Protein AF-A0AAV7D1U1-F1 (afdb_monomer)

Sequence (132 aa):
MHCASPQPPGSHTYLHELLDGSEIHLPVVELPERNPELVARLEKIKAKLANEEYKRITQNVTSQSGQKGTLADFGRQVRPLKTIIITVFNFLVTVAASFACTYIGTQYVFTEAAAVSWASAKVSQLIEQIYL

InterPro domains:
  IPR021013 ATPase, vacuolar ER assembly factor, Vma12 [PF11712] (17-111)
  IPR021013 ATPase, vacuolar ER assembly factor, Vma12 [PTHR31394] (10-117)

Organism: Engystomops pustulosus (NCBI:txid76066)

pLDDT: mean 70.31, std 16.93, range [41.75, 98.12]

Foldseek 3Di:
DDDDDDDDPDDDDDPVVVCVPDDDPDPPDPDPDDDPVVVVVVVVVVVVVVVVVVCVVCCVVCVVPDPPDDPVVVVVVVVVVVVVVVVVVVVVVVVVCVVVCCVVVCVVVCVVVVVVVVVVVVVVVVVVVVVD

Solvent-accessible surface area (backbone atoms only — not comparable to full-atom values): 8085 Å² total; per-residue (Å²): 141,81,83,88,77,90,80,79,97,80,77,86,79,55,71,67,73,71,49,75,78,60,82,83,80,73,82,78,77,78,77,76,79,83,60,73,68,58,55,57,48,50,50,52,49,51,50,48,53,50,49,51,50,52,46,60,68,44,39,72,68,46,45,79,75,71,73,76,61,60,73,61,41,47,63,57,50,49,56,57,48,55,54,52,52,52,52,53,51,51,49,52,50,50,53,53,48,52,51,53,47,50,57,52,46,48,55,56,52,49,53,54,51,50,49,53,52,54,51,52,52,50,52,53,50,50,52,52,68,71,76,106

Secondary structure (DSSP, 8-state):
--PPPP--S-----HHHHHTT--------PPPP--HHHHHHHHHHHHHHHHHHHHHHHHHHHHHHHTS-SHHHHHHHHHHHHHHHHHHHHHHHHHHHHHHHHHHHHHHHHHHHHHHHHHHHHHHHHHHHHH-

Structure (mmCIF, N/CA/C/O backbone):
data_AF-A0AAV7D1U1-F1
#
_entry.id   AF-A0AAV7D1U1-F1
#
loop_
_atom_site.group_PDB
_atom_site.id
_atom_site.type_symbol
_atom_site.label_atom_id
_atom_site.label_alt_id
_atom_site.label_comp_id
_atom_site.label_asym_id
_atom_site.label_entity_id
_atom_site.label_seq_id
_atom_site.pdbx_PDB_ins_code
_atom_site.Cartn_x
_atom_site.Cartn_y
_atom_site.Cartn_z
_atom_site.occupancy
_atom_site.B_iso_or_equiv
_atom_site.auth_seq_id
_atom_site.auth_comp_id
_atom_site.auth_asym_id
_atom_site.auth_atom_id
_atom_site.pdbx_PDB_model_num
ATOM 1 N N . MET A 1 1 ? -64.142 -20.685 87.505 1.00 41.75 1 MET A N 1
ATOM 2 C CA . MET A 1 1 ? -63.702 -21.591 88.588 1.00 41.75 1 MET A CA 1
ATOM 3 C C . MET A 1 1 ? -62.385 -22.218 88.163 1.00 41.75 1 MET A C 1
ATOM 5 O O . MET A 1 1 ? -62.415 -23.060 87.281 1.00 41.75 1 MET A O 1
ATOM 9 N N . HIS A 1 2 ? -61.258 -21.772 88.714 1.00 42.50 2 HIS A N 1
ATOM 10 C CA . HIS A 1 2 ? -60.022 -22.557 88.789 1.00 42.50 2 HIS A CA 1
ATOM 11 C C . HIS A 1 2 ? -59.339 -22.177 90.104 1.00 42.50 2 HIS A C 1
ATOM 13 O O . HIS A 1 2 ? -59.174 -20.998 90.412 1.00 42.50 2 HIS A O 1
ATOM 19 N N . CYS A 1 3 ? -59.114 -23.194 90.927 1.00 43.38 3 CYS A N 1
ATOM 20 C CA . CYS A 1 3 ? -58.716 -23.104 92.322 1.00 43.38 3 CYS A CA 1
ATOM 21 C C . CYS A 1 3 ? -57.243 -22.693 92.453 1.00 43.38 3 CYS A C 1
ATOM 23 O O . CYS A 1 3 ? -56.395 -23.201 91.724 1.00 43.38 3 CYS A O 1
ATOM 25 N N . ALA A 1 4 ? -56.934 -21.819 93.411 1.00 50.22 4 ALA A N 1
ATOM 26 C CA . ALA A 1 4 ? -55.561 -21.537 93.813 1.00 50.22 4 ALA A CA 1
ATOM 27 C C . ALA A 1 4 ? -55.029 -22.701 94.668 1.00 50.22 4 ALA A C 1
ATOM 29 O O . ALA A 1 4 ? -55.613 -23.019 95.705 1.00 50.22 4 ALA A O 1
ATOM 30 N N . SER A 1 5 ? -53.937 -23.333 94.230 1.00 55.09 5 SER A N 1
ATOM 31 C CA . SER A 1 5 ? -53.190 -24.318 95.023 1.00 55.09 5 SER A CA 1
ATOM 32 C C . SER A 1 5 ? -52.022 -23.635 95.753 1.00 55.09 5 SER A C 1
ATOM 34 O O . SER A 1 5 ? -51.386 -22.761 95.160 1.00 55.09 5 SER A O 1
ATOM 36 N N . PRO A 1 6 ? -51.698 -24.016 97.005 1.00 61.00 6 PRO A N 1
ATOM 37 C CA . PRO A 1 6 ? -50.566 -23.463 97.748 1.00 61.00 6 PRO A CA 1
ATOM 38 C C . PRO A 1 6 ? -49.245 -24.019 97.198 1.00 61.00 6 PRO A C 1
ATOM 40 O O . PRO A 1 6 ? -49.152 -25.228 96.990 1.00 61.00 6 PRO A O 1
ATOM 43 N N . GLN A 1 7 ? -48.222 -23.177 97.005 1.00 53.81 7 GLN A N 1
ATOM 44 C CA . GLN A 1 7 ? -46.881 -23.632 96.605 1.00 53.81 7 GLN A CA 1
ATOM 45 C C . GLN A 1 7 ? -45.836 -23.410 97.725 1.00 53.81 7 GLN A C 1
ATOM 47 O O . GLN A 1 7 ? -45.761 -22.303 98.265 1.00 53.81 7 GLN A O 1
ATOM 52 N N . PRO A 1 8 ? -45.044 -24.443 98.088 1.00 52.62 8 PRO A N 1
ATOM 53 C CA . PRO A 1 8 ? -43.955 -24.389 99.072 1.00 52.62 8 PRO A CA 1
ATOM 54 C C . PRO A 1 8 ? -42.637 -23.828 98.484 1.00 52.62 8 PRO A C 1
ATOM 56 O O . PRO A 1 8 ? -42.507 -23.704 97.264 1.00 52.62 8 PRO A O 1
ATOM 59 N N . PRO A 1 9 ? -41.644 -23.465 99.327 1.00 48.47 9 PRO A N 1
ATOM 60 C CA . PRO A 1 9 ? -40.461 -22.723 98.894 1.00 48.47 9 PRO A CA 1
ATOM 61 C C . PRO A 1 9 ? -39.455 -23.625 98.163 1.00 48.47 9 PRO A C 1
ATOM 63 O O . PRO A 1 9 ? -38.924 -24.562 98.755 1.00 48.47 9 PRO A O 1
ATOM 66 N N . GLY A 1 10 ? -39.153 -23.313 96.895 1.00 57.44 10 GLY A N 1
ATOM 67 C CA . GLY A 1 10 ? -37.981 -23.868 96.198 1.00 57.44 10 GLY A CA 1
ATOM 68 C C . GLY A 1 10 ? -38.141 -24.313 94.738 1.00 57.44 10 GLY A C 1
ATOM 69 O O . GLY A 1 10 ? -37.264 -25.016 94.246 1.00 57.44 10 GLY A O 1
ATOM 70 N N . SER A 1 11 ? -39.206 -23.952 94.020 1.00 52.09 11 SER A N 1
ATOM 71 C CA . SER A 1 11 ? -39.384 -24.388 92.628 1.00 52.09 11 SER A CA 1
ATOM 72 C C . SER A 1 11 ? -38.739 -23.430 91.620 1.00 52.09 11 SER A C 1
ATOM 74 O O . SER A 1 11 ? -39.111 -22.265 91.503 1.00 52.09 11 SER A O 1
ATOM 76 N N . HIS A 1 12 ? -37.774 -23.945 90.855 1.00 60.56 12 HIS A N 1
ATOM 77 C CA . HIS A 1 12 ? -37.301 -23.324 89.620 1.00 60.56 12 HIS A CA 1
ATOM 78 C C . HIS A 1 12 ? -38.448 -23.303 88.602 1.00 60.56 12 HIS A C 1
ATOM 80 O O . HIS A 1 12 ? -38.711 -24.304 87.941 1.00 60.56 12 HIS A O 1
ATOM 86 N N . THR A 1 13 ? -39.141 -22.175 88.485 1.00 54.44 13 THR A N 1
ATOM 87 C CA . THR A 1 13 ? -40.127 -21.953 87.426 1.00 54.44 13 THR A CA 1
ATOM 88 C C . THR A 1 13 ? -39.391 -21.715 86.115 1.00 54.44 13 THR A C 1
ATOM 90 O O . THR A 1 13 ? -3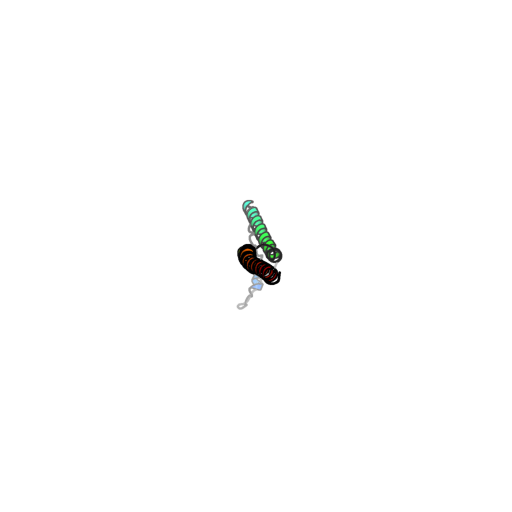8.576 -20.794 85.999 1.00 54.44 13 THR A O 1
ATOM 93 N N . TYR A 1 14 ? -39.645 -22.557 85.118 1.00 59.03 14 TYR A N 1
ATOM 94 C CA . TYR A 1 14 ? -39.058 -22.379 83.801 1.00 59.03 14 TYR A CA 1
ATOM 95 C C . TYR A 1 14 ? -39.814 -21.288 83.040 1.00 59.03 14 TYR A C 1
ATOM 97 O O . TYR A 1 14 ? -41.041 -21.245 83.046 1.00 59.03 14 TYR A O 1
ATOM 105 N N . LEU A 1 15 ? -39.073 -20.420 82.344 1.00 61.22 15 LEU A N 1
ATOM 106 C CA . LEU A 1 15 ? -39.629 -19.284 81.594 1.00 61.22 15 LEU A CA 1
ATOM 107 C C . LEU A 1 15 ? -40.777 -19.677 80.653 1.00 61.22 15 LEU A C 1
ATOM 109 O O . LEU A 1 15 ? -41.699 -18.892 80.462 1.00 61.22 15 LEU A O 1
ATOM 113 N N . HIS A 1 16 ? -40.740 -20.889 80.097 1.00 60.19 16 HIS A N 1
ATOM 114 C CA . HIS A 1 16 ? -41.762 -21.363 79.171 1.00 60.19 16 HIS A CA 1
ATOM 115 C C . HIS A 1 16 ? -43.127 -21.609 79.836 1.00 60.19 16 HIS A C 1
ATOM 117 O O . HIS A 1 16 ? -44.131 -21.393 79.176 1.00 60.19 16 HIS A O 1
ATOM 123 N N . GLU A 1 17 ? -43.193 -21.957 81.128 1.00 63.72 17 GLU A N 1
ATOM 124 C CA . GLU A 1 17 ? -44.472 -22.087 81.855 1.00 63.72 17 GLU A CA 1
ATOM 125 C C . GLU A 1 17 ? -45.099 -20.721 82.170 1.00 63.72 17 GLU A C 1
ATOM 127 O O . GLU A 1 17 ? -46.317 -20.596 82.247 1.00 63.72 17 GLU A O 1
ATOM 132 N N . LEU A 1 18 ? -44.279 -19.674 82.325 1.00 63.53 18 LEU A N 1
ATOM 133 C CA . LEU A 1 18 ? -44.763 -18.302 82.530 1.00 63.53 18 LEU A CA 1
ATOM 134 C C . LEU A 1 18 ? -45.272 -17.656 81.230 1.00 63.53 18 LEU A C 1
ATOM 136 O O . LEU A 1 18 ? -46.087 -16.738 81.279 1.00 63.53 18 LEU A O 1
ATOM 140 N N . LEU A 1 19 ? -44.782 -18.120 80.078 1.00 62.06 19 LEU A N 1
ATOM 141 C CA . LEU A 1 19 ? -45.099 -17.580 78.752 1.00 62.06 19 LEU A CA 1
ATOM 142 C C . LEU A 1 19 ? -46.290 -18.279 78.072 1.00 62.06 19 LEU A C 1
ATOM 144 O O . LEU A 1 19 ? -46.904 -17.682 77.189 1.00 62.06 19 LEU A O 1
ATOM 148 N N . ASP A 1 20 ? -46.654 -19.493 78.500 1.00 63.03 20 ASP A N 1
ATOM 149 C CA . ASP A 1 20 ? -47.708 -20.331 77.889 1.00 63.03 20 ASP A CA 1
ATOM 150 C C . ASP A 1 20 ? -49.147 -19.779 78.041 1.00 63.03 20 ASP A C 1
ATOM 152 O O . ASP A 1 20 ? -50.097 -20.306 77.472 1.00 63.03 20 ASP A O 1
ATOM 156 N N . GLY A 1 21 ? -49.326 -18.686 78.792 1.00 58.66 21 GLY A N 1
ATOM 157 C CA . GLY A 1 21 ? -50.613 -17.998 78.965 1.00 58.66 21 GLY A CA 1
ATOM 158 C C . GLY A 1 21 ? -50.581 -16.504 78.631 1.00 58.66 21 GLY A C 1
ATOM 159 O O . GLY A 1 21 ? -51.559 -15.805 78.889 1.00 58.66 21 GLY A O 1
ATOM 160 N N . SER A 1 22 ? -49.465 -15.992 78.099 1.00 60.72 22 SER A N 1
ATOM 161 C CA . SER A 1 22 ? -49.337 -14.575 77.743 1.00 60.72 22 SER A CA 1
ATOM 162 C C . SER A 1 22 ? -49.669 -14.344 76.270 1.00 60.72 22 SER A C 1
ATOM 164 O O . SER A 1 22 ? -48.927 -14.760 75.382 1.00 60.72 22 SER A O 1
ATOM 166 N N . GLU A 1 23 ? -50.782 -13.661 76.002 1.00 60.97 23 GLU A N 1
ATOM 167 C CA . GLU A 1 23 ? -51.132 -13.210 74.658 1.00 60.97 23 GLU A CA 1
ATOM 168 C C . GLU A 1 23 ? -50.249 -12.012 74.285 1.00 60.97 23 GLU A C 1
ATOM 170 O O . GLU A 1 23 ? -50.326 -10.927 74.869 1.00 60.97 23 GLU A O 1
ATOM 175 N N . ILE A 1 24 ? -49.342 -12.236 73.335 1.00 58.50 24 ILE A N 1
ATOM 176 C CA . ILE A 1 24 ? -48.417 -11.217 72.849 1.00 58.50 24 ILE A CA 1
ATOM 177 C C . ILE A 1 24 ? -49.204 -10.243 71.962 1.00 58.50 24 ILE A C 1
ATOM 179 O O . ILE A 1 24 ? -49.333 -10.433 70.753 1.00 58.50 24 ILE A O 1
ATOM 183 N N . HIS A 1 25 ? -49.711 -9.167 72.560 1.00 53.09 25 HIS A N 1
ATOM 184 C CA . HIS A 1 25 ? -50.243 -8.031 71.814 1.00 53.09 25 HIS A CA 1
ATOM 185 C C . HIS A 1 25 ? -49.091 -7.234 71.189 1.00 53.09 25 HIS A C 1
ATOM 187 O O . HIS A 1 25 ? -48.544 -6.312 71.793 1.00 53.09 25 HIS A O 1
ATOM 193 N N . LEU A 1 26 ? -48.712 -7.596 69.960 1.00 57.50 26 LEU A N 1
ATOM 194 C CA . LEU A 1 26 ? -47.875 -6.752 69.110 1.00 57.50 26 LEU A CA 1
ATOM 195 C C . LEU A 1 26 ? -48.725 -5.559 68.63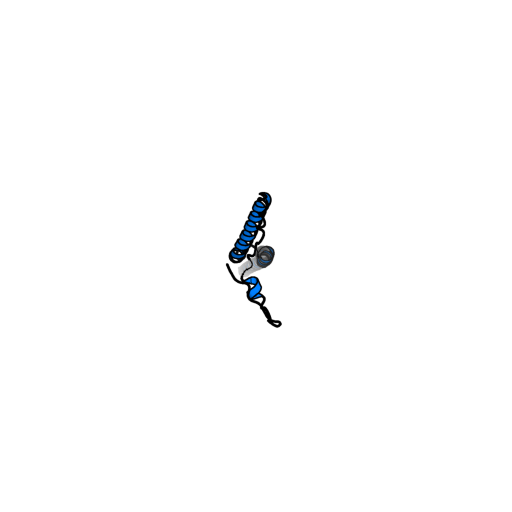6 1.00 57.50 26 LEU A C 1
ATOM 197 O O . LEU A 1 26 ? -4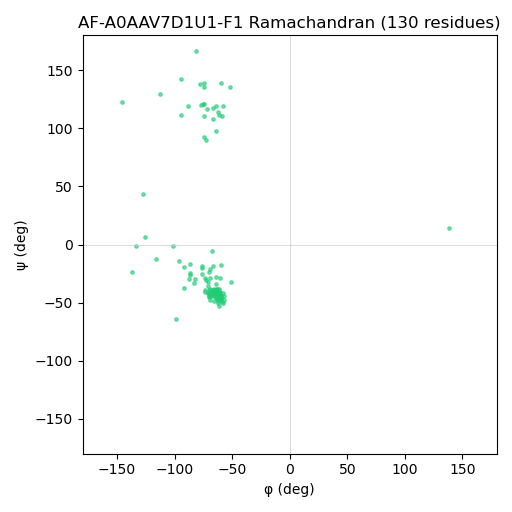9.704 -5.782 67.919 1.00 57.50 26 LEU A O 1
ATOM 201 N N . PRO A 1 27 ? -48.393 -4.303 68.992 1.00 59.31 27 PRO A N 1
ATOM 202 C CA . PRO A 1 27 ? -49.050 -3.157 68.384 1.00 59.31 27 PRO A CA 1
ATOM 203 C C . PRO A 1 27 ? -48.739 -3.179 66.886 1.00 59.31 27 PRO A C 1
ATOM 205 O O . PRO A 1 27 ? -47.583 -3.063 66.471 1.00 59.31 27 PRO A O 1
ATOM 208 N N . VAL A 1 28 ? -49.776 -3.392 66.075 1.00 57.28 28 VAL A N 1
ATOM 209 C CA . VAL A 1 28 ? -49.685 -3.338 64.616 1.00 57.28 28 VAL A CA 1
ATOM 210 C C . VAL A 1 28 ? -49.252 -1.927 64.243 1.00 57.28 28 VAL A C 1
ATOM 212 O O . VAL A 1 28 ? -49.986 -0.963 64.441 1.00 57.28 28 VAL A O 1
ATOM 215 N N . VAL A 1 29 ? -48.029 -1.810 63.734 1.00 51.47 29 VAL A N 1
ATOM 216 C CA . VAL A 1 29 ? -47.513 -0.568 63.165 1.00 51.47 29 VAL A CA 1
ATOM 217 C C . VAL A 1 29 ? -48.323 -0.281 61.904 1.00 51.47 29 VAL A C 1
ATOM 219 O O . VAL A 1 29 ? -48.187 -0.985 60.902 1.00 51.47 29 VAL A O 1
ATOM 222 N N . GLU A 1 30 ? -49.189 0.729 61.964 1.00 54.28 30 GLU A N 1
ATOM 223 C CA . GLU A 1 30 ? -49.898 1.248 60.796 1.00 54.28 30 GLU A CA 1
ATOM 224 C C . GLU A 1 30 ? -48.871 1.703 59.752 1.00 54.28 30 GLU A C 1
ATOM 226 O O . GLU A 1 30 ? -48.033 2.567 60.022 1.00 54.28 30 GLU A O 1
ATOM 231 N N . LEU A 1 31 ? -48.896 1.091 58.561 1.00 51.88 31 LEU A N 1
ATOM 232 C CA . LEU A 1 31 ? -48.072 1.541 57.443 1.00 51.88 31 LEU A CA 1
ATOM 233 C C . LEU A 1 31 ? -48.533 2.953 57.052 1.00 51.88 31 LEU A C 1
ATOM 235 O O . LEU A 1 31 ? -49.683 3.100 56.630 1.00 51.88 31 LEU A O 1
ATOM 239 N N . PRO A 1 32 ? -47.662 3.976 57.121 1.00 53.47 32 PRO A N 1
ATOM 240 C CA . PRO A 1 32 ? -48.000 5.295 56.618 1.00 53.47 32 PRO A CA 1
ATOM 241 C C . PRO A 1 32 ? -48.316 5.213 55.121 1.00 53.47 32 PRO A C 1
ATOM 243 O O . PRO A 1 32 ? -47.646 4.507 54.360 1.00 53.47 32 PRO A O 1
ATOM 246 N N . GLU A 1 33 ? -49.354 5.937 54.717 1.00 56.19 33 GLU A N 1
ATOM 247 C CA . GLU A 1 33 ? -49.917 5.957 53.370 1.00 56.19 33 GLU A CA 1
ATOM 248 C C . GLU A 1 33 ? -48.843 6.209 52.290 1.00 56.19 33 GLU A C 1
ATOM 250 O O . GLU A 1 33 ? -47.942 7.042 52.437 1.00 56.19 33 GLU A O 1
ATOM 255 N N . ARG A 1 34 ? -48.906 5.438 51.195 1.00 48.25 34 ARG A N 1
ATOM 256 C CA . ARG A 1 34 ? -47.890 5.406 50.131 1.00 48.25 34 ARG A CA 1
ATOM 257 C C . ARG A 1 34 ? -47.704 6.785 49.501 1.00 48.25 34 ARG A C 1
ATOM 259 O O . ARG A 1 34 ? -48.521 7.219 48.695 1.00 48.25 34 ARG A O 1
ATOM 266 N N . ASN A 1 35 ? -46.548 7.396 49.743 1.00 50.66 35 ASN A N 1
ATOM 267 C CA . ASN A 1 35 ? -46.083 8.518 48.939 1.00 50.66 35 ASN A CA 1
ATOM 268 C C . ASN A 1 35 ? -45.781 8.018 47.497 1.00 50.66 35 ASN A C 1
ATOM 270 O O . ASN A 1 35 ? -44.898 7.163 47.324 1.00 50.66 35 ASN A O 1
ATOM 274 N N . PRO A 1 36 ? -46.491 8.507 46.457 1.00 51.59 36 PRO A N 1
ATOM 275 C CA . PRO A 1 36 ? -46.357 8.053 45.063 1.00 51.59 36 PRO A CA 1
ATOM 276 C C . PRO A 1 36 ? -44.945 8.248 44.490 1.00 51.59 36 PRO A C 1
ATOM 278 O O . PRO A 1 36 ? -44.557 7.606 43.513 1.00 51.59 36 PRO A O 1
ATOM 281 N N . GLU A 1 37 ? -44.137 9.089 45.128 1.00 52.31 37 GLU A N 1
ATOM 282 C CA . GLU A 1 37 ? -42.773 9.390 44.717 1.00 52.31 37 GLU A CA 1
ATOM 283 C C . GLU A 1 37 ? -41.789 8.232 44.993 1.00 52.31 37 GLU A C 1
ATOM 285 O O . GLU A 1 37 ? -40.838 8.006 44.234 1.00 52.31 37 GLU A O 1
ATOM 290 N N . LEU A 1 38 ? -42.034 7.439 46.044 1.00 48.22 38 LEU A N 1
ATOM 291 C CA . LEU A 1 38 ? -41.151 6.340 46.451 1.00 48.22 38 LEU A CA 1
ATOM 292 C C . LEU A 1 38 ? -41.387 5.064 45.633 1.00 48.22 38 LEU A C 1
ATOM 294 O O . LEU A 1 38 ? -40.435 4.335 45.363 1.00 48.22 38 LEU A O 1
ATOM 298 N N . VAL A 1 39 ? -42.609 4.824 45.145 1.00 52.44 39 VAL A N 1
ATOM 299 C CA . VAL A 1 39 ? -42.901 3.703 44.229 1.00 52.44 39 VAL A CA 1
ATOM 300 C C . VAL A 1 39 ? -42.265 3.952 42.861 1.00 52.44 39 VAL A C 1
ATOM 302 O O . VAL A 1 39 ? -41.591 3.070 42.335 1.00 52.44 39 VAL A O 1
ATOM 305 N N . ALA A 1 40 ? -42.355 5.182 42.346 1.00 56.88 40 ALA A N 1
ATOM 306 C CA . ALA A 1 40 ? -41.726 5.566 41.083 1.00 56.88 40 ALA A CA 1
ATOM 307 C C . ALA A 1 40 ? -40.189 5.482 41.139 1.00 56.88 40 ALA A C 1
ATOM 309 O O . ALA A 1 40 ? -39.535 5.139 40.150 1.00 56.88 40 ALA A O 1
ATOM 310 N N . ARG A 1 41 ? -39.579 5.770 42.298 1.00 58.16 41 ARG A N 1
ATOM 311 C CA . ARG A 1 41 ? -38.140 5.549 42.509 1.00 58.16 41 ARG A CA 1
ATOM 312 C C . ARG A 1 41 ? -37.794 4.066 42.602 1.00 58.16 41 ARG A C 1
ATOM 314 O O . ARG A 1 41 ? -36.808 3.657 41.993 1.00 58.16 41 ARG A O 1
ATOM 321 N N . LEU A 1 42 ? -38.597 3.262 43.297 1.00 55.72 42 LEU A N 1
ATOM 322 C CA . LEU A 1 42 ? -38.379 1.816 43.400 1.00 55.72 42 LEU A CA 1
ATOM 323 C C . LEU A 1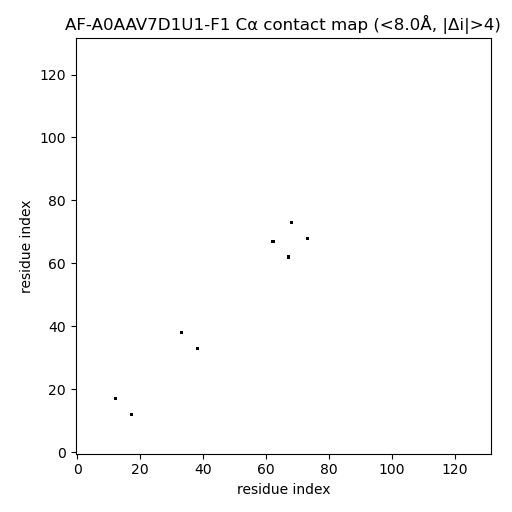 42 ? -38.529 1.112 42.047 1.00 55.72 42 LEU A C 1
ATOM 325 O O . LEU A 1 42 ? -37.726 0.239 41.735 1.00 55.72 42 LEU A O 1
ATOM 329 N N . GLU A 1 43 ? -39.485 1.516 41.212 1.00 57.75 43 GLU A N 1
ATOM 330 C CA . GLU A 1 43 ? -39.637 1.003 39.846 1.00 57.75 43 GLU A CA 1
ATOM 331 C C . GLU A 1 43 ? -38.462 1.400 38.955 1.00 57.75 43 GLU A C 1
ATOM 333 O O . GLU A 1 43 ? -37.933 0.556 38.239 1.00 57.75 43 GLU A O 1
ATOM 338 N N . LYS A 1 44 ? -37.968 2.641 39.057 1.00 62.31 44 LYS A N 1
ATOM 339 C CA . LYS A 1 44 ? -36.751 3.074 38.348 1.00 62.31 44 LYS A CA 1
ATOM 340 C C . LYS A 1 44 ? -35.511 2.309 38.804 1.00 62.31 44 LYS A C 1
ATOM 342 O O . LYS A 1 44 ? -34.666 1.993 37.972 1.00 62.31 44 LYS A O 1
ATOM 347 N N . ILE A 1 45 ? -35.386 2.012 40.098 1.00 68.62 45 ILE A N 1
ATOM 348 C CA . ILE A 1 45 ? -34.266 1.231 40.640 1.00 68.62 45 ILE A CA 1
ATOM 349 C C . ILE A 1 45 ? -34.373 -0.229 40.190 1.00 68.62 45 ILE A C 1
ATOM 351 O O . ILE A 1 45 ? -33.389 -0.764 39.694 1.00 68.62 45 ILE A O 1
ATOM 355 N N . LYS A 1 46 ? -35.557 -0.853 40.264 1.00 63.62 46 LYS A N 1
ATOM 356 C CA . LYS A 1 46 ? -35.791 -2.218 39.761 1.00 63.62 46 LYS A CA 1
ATOM 357 C C . LYS A 1 46 ? -35.566 -2.319 38.256 1.00 63.62 46 LYS A C 1
ATOM 359 O O . LYS A 1 46 ? -34.921 -3.257 37.808 1.00 63.62 46 LYS A O 1
ATOM 364 N N . ALA A 1 47 ? -36.033 -1.335 37.491 1.00 61.81 47 ALA A N 1
ATOM 365 C CA . ALA A 1 47 ? -35.815 -1.268 36.053 1.00 61.81 47 ALA A CA 1
ATOM 366 C C . ALA A 1 47 ? -34.332 -1.086 35.719 1.00 61.81 47 ALA A C 1
ATOM 368 O O . ALA A 1 47 ? -33.846 -1.744 34.808 1.00 61.81 47 ALA A O 1
ATOM 369 N N . LYS A 1 48 ? -33.590 -0.252 36.464 1.00 66.56 48 LYS A N 1
ATOM 370 C CA . LYS A 1 48 ? -32.134 -0.105 36.302 1.00 66.56 48 LYS A CA 1
ATOM 371 C C . LYS A 1 48 ? -31.386 -1.389 36.642 1.00 66.56 48 LYS A C 1
ATOM 373 O O . LYS A 1 48 ? -30.550 -1.800 35.848 1.00 66.56 48 LYS A O 1
ATOM 378 N N . LEU A 1 49 ? -31.720 -2.036 37.760 1.00 62.69 49 LEU A N 1
ATOM 379 C CA . LEU A 1 49 ? -31.081 -3.284 38.179 1.00 62.69 49 LEU A CA 1
ATOM 380 C C . LEU A 1 49 ? -31.361 -4.411 37.173 1.00 62.69 49 LEU A C 1
ATOM 382 O O . LEU A 1 49 ? -30.445 -5.119 36.773 1.00 62.69 49 LEU A O 1
ATOM 386 N N . ALA A 1 50 ? -32.604 -4.514 36.691 1.00 61.97 50 ALA A N 1
ATOM 387 C CA . ALA A 1 50 ? -32.992 -5.474 35.661 1.00 61.97 50 ALA A CA 1
ATOM 388 C C . ALA A 1 50 ? -32.316 -5.184 34.312 1.00 61.97 50 ALA A C 1
ATOM 390 O O . ALA A 1 50 ? -31.879 -6.115 33.643 1.00 61.97 50 ALA A O 1
ATOM 391 N N . ASN A 1 51 ? -32.173 -3.912 33.918 1.00 67.88 51 ASN A N 1
ATOM 392 C CA . ASN A 1 51 ? -31.448 -3.543 32.698 1.00 67.88 51 ASN A CA 1
ATOM 393 C C . ASN A 1 51 ? -29.952 -3.843 32.809 1.00 67.88 51 ASN A C 1
ATOM 395 O O . ASN A 1 51 ? -29.352 -4.304 31.844 1.00 67.88 51 ASN A O 1
ATOM 399 N N . GLU A 1 52 ? -29.337 -3.586 33.964 1.00 70.81 52 GLU A N 1
ATOM 400 C CA . GLU A 1 52 ? -27.930 -3.910 34.203 1.00 70.81 52 GLU A CA 1
ATOM 401 C C . GLU A 1 52 ? -27.692 -5.419 34.245 1.00 70.81 52 GLU A C 1
ATOM 403 O O . GLU A 1 52 ? -26.714 -5.890 33.670 1.00 70.81 52 GLU A O 1
ATOM 408 N N . GLU A 1 53 ? -28.594 -6.193 34.847 1.00 63.53 53 GLU A N 1
ATOM 409 C CA . GLU A 1 53 ? -28.511 -7.652 34.867 1.00 63.53 53 GLU A CA 1
ATOM 410 C C . GLU A 1 53 ? -28.743 -8.257 33.478 1.00 63.53 53 GLU A C 1
ATOM 412 O O . GLU A 1 53 ? -27.947 -9.083 33.029 1.00 63.53 53 GLU A O 1
ATOM 417 N N . TYR A 1 54 ? -29.745 -7.776 32.739 1.00 58.84 54 TYR A N 1
ATOM 418 C CA . TYR A 1 54 ? -29.970 -8.165 31.347 1.00 58.84 54 TYR A CA 1
ATOM 419 C C . TYR A 1 54 ? -28.765 -7.809 30.467 1.00 58.84 54 TYR A C 1
ATOM 421 O O . TYR A 1 54 ? -28.294 -8.638 29.684 1.00 58.84 54 TYR A O 1
ATOM 429 N N . LYS A 1 55 ? -28.198 -6.609 30.645 1.00 64.75 55 LYS A N 1
ATOM 430 C CA . LYS A 1 55 ? -26.975 -6.169 29.966 1.00 64.75 55 LYS A CA 1
ATOM 431 C C . LYS A 1 55 ? -25.783 -7.039 30.350 1.00 64.75 55 LYS A C 1
ATOM 433 O O . LYS A 1 55 ? -25.038 -7.411 29.461 1.00 64.75 55 LYS A O 1
ATOM 438 N N . ARG A 1 56 ? -25.613 -7.433 31.615 1.00 67.06 56 ARG A N 1
ATOM 439 C CA . ARG A 1 56 ? -24.527 -8.326 32.067 1.00 67.06 56 ARG A CA 1
ATOM 440 C C . ARG A 1 56 ? -24.641 -9.725 31.458 1.00 67.06 56 ARG A C 1
ATOM 442 O O . ARG A 1 56 ? -23.630 -10.306 31.077 1.00 67.06 56 ARG A O 1
ATOM 449 N N . ILE A 1 57 ? -25.855 -10.260 31.344 1.00 69.50 57 ILE A N 1
ATOM 450 C CA . ILE A 1 57 ? -26.115 -11.577 30.743 1.00 69.50 57 ILE A CA 1
ATOM 451 C C . ILE A 1 57 ? -25.876 -11.535 29.224 1.00 69.50 57 ILE A C 1
ATOM 453 O O . ILE A 1 57 ? -25.273 -12.448 28.661 1.00 69.50 57 ILE A O 1
ATOM 457 N N . THR A 1 58 ? -26.265 -10.445 28.559 1.00 62.97 58 THR A N 1
ATOM 458 C CA . THR A 1 58 ? -26.096 -10.266 27.104 1.00 62.97 58 THR A CA 1
ATOM 459 C C . THR A 1 58 ? -24.733 -9.691 26.701 1.00 62.97 58 THR A C 1
ATOM 461 O O . THR A 1 58 ? -24.316 -9.868 25.555 1.00 62.97 58 THR A O 1
ATOM 464 N N . GLN A 1 59 ? -23.965 -9.085 27.620 1.00 60.53 59 GLN A N 1
ATOM 465 C CA . GLN A 1 59 ? -22.659 -8.491 27.306 1.00 60.53 59 GLN A CA 1
ATOM 466 C C . GLN A 1 59 ? -21.658 -9.538 26.845 1.00 60.53 59 GLN A C 1
ATOM 468 O O . GLN A 1 59 ? -20.753 -9.187 26.104 1.00 60.53 59 GLN A O 1
ATOM 473 N N . ASN A 1 60 ? -21.772 -10.796 27.275 1.00 56.09 60 ASN A N 1
ATOM 474 C CA . ASN A 1 60 ? -20.815 -11.824 26.868 1.00 56.09 60 ASN A CA 1
ATOM 475 C C . ASN A 1 60 ? -21.065 -12.301 25.426 1.00 56.09 60 ASN A C 1
ATOM 477 O O . ASN A 1 60 ? -20.157 -12.802 24.771 1.00 56.09 60 ASN A O 1
ATOM 481 N N . VAL A 1 61 ? -22.282 -12.077 24.919 1.00 58.56 61 VAL A N 1
ATOM 482 C CA . VAL A 1 61 ? -22.688 -12.383 23.541 1.00 58.56 61 VAL A CA 1
ATOM 483 C C . VAL A 1 61 ? -22.455 -11.167 22.629 1.00 58.56 61 VAL A C 1
ATOM 485 O O . VAL A 1 61 ? -21.962 -11.319 21.518 1.00 58.56 61 VAL A O 1
ATOM 488 N N . THR A 1 62 ? -22.697 -9.946 23.124 1.00 51.16 62 THR A N 1
ATOM 489 C CA . THR A 1 62 ? -22.487 -8.680 22.388 1.00 51.16 62 THR A CA 1
ATOM 490 C C . THR A 1 62 ? -21.060 -8.107 22.489 1.00 51.16 62 THR A C 1
ATOM 492 O O . THR A 1 62 ? -20.610 -7.413 21.580 1.00 51.16 62 THR A O 1
ATOM 495 N N . SER A 1 63 ? -20.284 -8.379 23.546 1.00 48.75 63 SER A N 1
ATOM 496 C CA . SER A 1 63 ? -18.895 -7.872 23.657 1.00 48.75 63 SER A CA 1
ATOM 497 C C . SER A 1 63 ? -17.904 -8.639 22.789 1.00 48.75 63 SER A C 1
ATOM 499 O O . SER A 1 63 ? -16.847 -8.092 22.482 1.00 48.75 63 SER A O 1
ATOM 501 N N . GLN A 1 64 ? -18.250 -9.853 22.346 1.00 52.06 64 GLN A N 1
ATOM 502 C CA . GLN A 1 64 ? -17.536 -10.535 21.261 1.00 52.06 64 GLN A CA 1
ATOM 503 C C . GLN A 1 64 ? -17.711 -9.805 19.915 1.00 52.06 64 GLN A C 1
ATOM 505 O O . GLN A 1 64 ? -16.897 -10.001 19.020 1.00 52.06 64 GLN A O 1
ATOM 510 N N . SER A 1 65 ? -18.719 -8.930 19.772 1.00 49.66 65 SER A N 1
ATOM 511 C CA . SER A 1 65 ? -19.020 -8.245 18.509 1.00 49.66 65 SER A CA 1
ATOM 512 C C . SER A 1 65 ? -18.873 -6.717 18.526 1.00 49.66 65 SER A C 1
ATOM 514 O O . SER A 1 65 ? -18.901 -6.132 17.449 1.00 49.66 65 SER A O 1
ATOM 516 N N . GLY A 1 66 ? -18.743 -6.042 19.683 1.00 53.09 66 GLY A N 1
ATOM 517 C CA . GLY A 1 66 ? -18.972 -4.583 19.715 1.00 53.09 66 GLY A CA 1
ATOM 518 C C . GLY A 1 66 ? -18.034 -3.655 20.497 1.00 53.09 66 GLY A C 1
ATOM 519 O O . GLY A 1 66 ? -18.014 -2.471 20.174 1.00 53.09 66 GLY A O 1
ATOM 520 N N . GLN A 1 67 ? -17.283 -4.091 21.520 1.00 53.97 67 GLN A N 1
ATOM 521 C CA . GLN A 1 67 ? -16.686 -3.110 22.461 1.00 53.97 67 GLN A CA 1
ATOM 522 C C . GLN A 1 67 ? -15.209 -3.277 22.840 1.00 53.97 67 GLN A C 1
ATOM 524 O O . GLN A 1 67 ? -14.673 -2.413 23.530 1.00 53.97 67 GLN A O 1
ATOM 529 N N . LYS A 1 68 ? -14.498 -4.300 22.351 1.00 51.34 68 LYS A N 1
ATOM 530 C CA . LYS A 1 68 ? -13.057 -4.471 22.645 1.00 51.34 68 LYS A CA 1
ATOM 531 C C . LYS A 1 68 ? -12.114 -4.027 21.510 1.00 51.34 68 LYS A C 1
ATOM 533 O O . LYS A 1 68 ? -10.899 -4.069 21.679 1.00 51.34 68 LYS A O 1
ATOM 538 N N . GLY A 1 69 ? -12.651 -3.570 20.377 1.00 53.09 69 GLY A N 1
ATOM 539 C CA . GLY A 1 69 ? -11.920 -3.495 19.105 1.00 53.09 69 GLY A CA 1
ATOM 540 C C . GLY A 1 69 ? -11.927 -2.138 18.403 1.00 53.09 69 GLY A C 1
ATOM 541 O O . GLY A 1 69 ? -12.106 -2.104 17.197 1.00 53.09 69 GLY A O 1
ATOM 542 N N . THR A 1 70 ? -11.741 -1.009 19.099 1.00 56.94 70 THR A N 1
ATOM 543 C CA . THR A 1 70 ? -11.438 0.248 18.378 1.00 56.94 70 THR A CA 1
ATOM 544 C C . THR A 1 70 ? -9.938 0.539 18.399 1.00 56.94 70 THR A C 1
ATOM 546 O O . THR A 1 70 ? -9.280 0.383 17.384 1.00 56.94 70 THR A O 1
ATOM 549 N N . LEU A 1 71 ? -9.301 0.773 19.550 1.00 55.78 71 LEU A N 1
ATOM 550 C CA . LEU A 1 71 ? -7.865 1.112 19.572 1.00 55.78 71 LEU A CA 1
ATOM 551 C C . LEU A 1 71 ? -6.926 -0.074 19.277 1.00 55.78 71 LEU A C 1
ATOM 553 O O . LEU A 1 71 ? -5.949 0.076 18.542 1.00 55.78 71 LEU A O 1
ATOM 557 N N . ALA A 1 72 ? -7.217 -1.259 19.822 1.00 60.53 72 ALA A N 1
ATOM 558 C CA . ALA A 1 72 ? -6.408 -2.457 19.582 1.00 60.53 72 ALA A CA 1
ATOM 559 C C . ALA A 1 72 ? -6.565 -2.984 18.146 1.00 60.53 72 ALA A C 1
ATOM 561 O O . ALA A 1 72 ? -5.586 -3.430 17.550 1.00 60.53 72 ALA A O 1
ATOM 562 N N . ASP A 1 73 ? -7.767 -2.881 17.576 1.00 61.66 73 ASP A N 1
ATOM 563 C CA . ASP A 1 73 ? 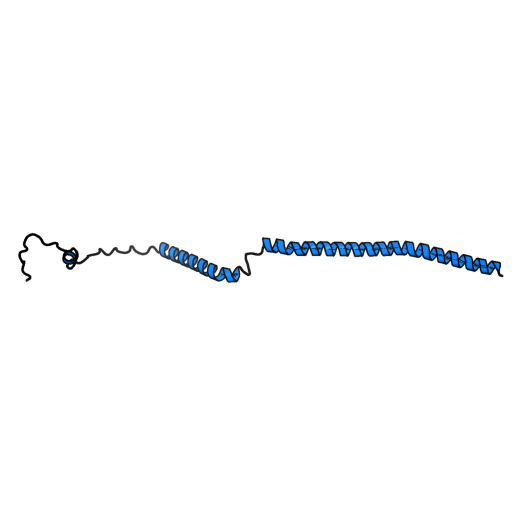-8.042 -3.250 16.185 1.00 61.66 73 ASP A CA 1
ATOM 564 C C . ASP A 1 73 ? -7.467 -2.227 15.212 1.00 61.66 73 ASP A C 1
ATOM 566 O O . ASP A 1 73 ? -6.839 -2.642 14.251 1.00 61.66 73 ASP A O 1
ATOM 570 N N . PHE A 1 74 ? -7.521 -0.919 15.499 1.00 61.47 74 PHE A N 1
ATOM 571 C CA . PHE A 1 74 ? -6.785 0.089 14.724 1.00 61.47 74 PHE A CA 1
ATOM 572 C C . PHE A 1 74 ? -5.283 -0.212 14.717 1.00 61.47 74 PHE A C 1
ATOM 574 O O . PHE A 1 74 ? -4.673 -0.277 13.654 1.00 61.47 74 PHE A O 1
ATOM 581 N N . GLY A 1 75 ? -4.687 -0.494 15.882 1.00 64.31 75 GLY A N 1
ATOM 582 C CA . GLY A 1 75 ? -3.287 -0.917 16.003 1.00 64.31 75 GLY A CA 1
ATOM 583 C C . GLY A 1 75 ? -2.964 -2.222 15.258 1.00 64.31 75 GLY A C 1
ATOM 584 O O . GLY A 1 75 ? -1.834 -2.426 14.806 1.00 64.31 75 GLY A O 1
ATOM 585 N N . ARG A 1 76 ? -3.953 -3.107 15.102 1.00 65.88 76 ARG A N 1
ATOM 586 C CA . ARG A 1 76 ? -3.849 -4.368 14.359 1.00 65.88 76 ARG A CA 1
ATOM 587 C C . ARG A 1 76 ? -4.124 -4.197 12.862 1.00 65.88 76 ARG A C 1
ATOM 589 O O . ARG A 1 76 ? -3.566 -4.971 12.097 1.00 65.88 76 ARG A O 1
ATOM 596 N N . GLN A 1 77 ? -4.871 -3.171 12.450 1.00 61.03 77 GLN A N 1
ATOM 597 C CA . GLN A 1 77 ? -5.167 -2.788 11.061 1.00 61.03 77 GLN A CA 1
ATOM 598 C C . GLN A 1 77 ? -4.056 -1.931 10.437 1.00 61.03 77 GLN A C 1
ATOM 600 O O . GLN A 1 77 ? -3.744 -2.080 9.257 1.00 61.03 77 GLN A O 1
ATOM 605 N N . VAL A 1 78 ? -3.379 -1.090 11.228 1.00 63.94 78 VAL A N 1
ATOM 606 C CA . VAL A 1 78 ? -2.228 -0.303 10.745 1.00 63.94 78 VAL A CA 1
ATOM 607 C C . VAL A 1 78 ? -0.996 -1.167 10.470 1.00 63.94 78 VAL A C 1
ATOM 609 O O . VAL A 1 78 ? -0.148 -0.778 9.672 1.00 63.94 78 VAL A O 1
ATOM 612 N N . ARG A 1 79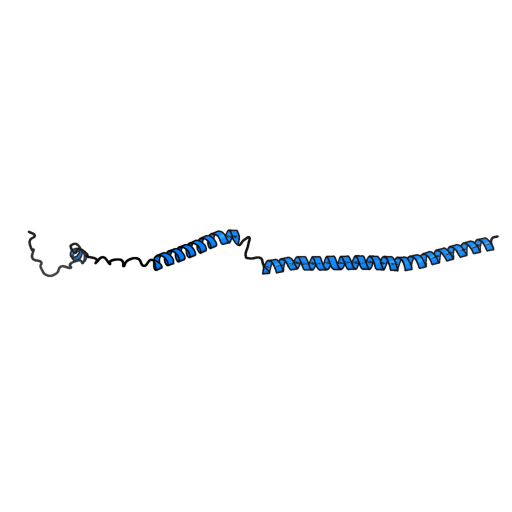 ? -0.882 -2.345 11.104 1.00 68.94 79 ARG A N 1
ATOM 613 C CA . ARG A 1 79 ? 0.199 -3.311 10.835 1.00 68.94 79 ARG A CA 1
ATOM 614 C C . ARG A 1 79 ? 0.158 -3.809 9.375 1.00 68.94 79 ARG A C 1
ATOM 616 O O . ARG A 1 79 ? 1.169 -3.647 8.699 1.00 68.94 79 ARG A O 1
ATOM 623 N N . PRO A 1 80 ? -0.979 -4.315 8.855 1.00 73.62 80 PRO A N 1
ATOM 624 C CA . PRO A 1 80 ? -1.162 -4.612 7.436 1.00 73.62 80 PRO A CA 1
ATOM 625 C C . PRO A 1 80 ? -0.966 -3.399 6.527 1.00 73.62 80 PRO A C 1
ATOM 627 O O . PRO A 1 80 ? -0.338 -3.514 5.477 1.00 73.62 80 PRO A O 1
ATOM 630 N N . LEU A 1 81 ? -1.477 -2.228 6.926 1.00 81.19 81 LEU A N 1
ATOM 631 C CA . LEU A 1 81 ? -1.445 -1.038 6.075 1.00 81.19 81 LEU A CA 1
ATOM 632 C C . LEU A 1 81 ? -0.013 -0.561 5.807 1.00 81.19 81 LEU A C 1
ATOM 634 O O . LEU A 1 81 ? 0.317 -0.216 4.676 1.00 81.19 81 LEU A O 1
ATOM 638 N N . LYS A 1 82 ? 0.864 -0.616 6.819 1.00 78.44 82 LYS A N 1
ATOM 639 C CA . LYS A 1 82 ? 2.295 -0.314 6.657 1.00 78.44 82 LYS A CA 1
ATOM 640 C C . LYS A 1 82 ? 2.949 -1.200 5.597 1.00 78.44 82 LYS A C 1
ATOM 642 O O . LYS A 1 82 ? 3.681 -0.686 4.758 1.00 78.44 82 LYS A O 1
ATOM 647 N N . THR A 1 83 ? 2.664 -2.501 5.609 1.00 86.50 83 THR A N 1
ATOM 648 C CA . THR A 1 83 ? 3.192 -3.439 4.610 1.00 86.50 83 THR A CA 1
ATOM 649 C C . THR A 1 83 ? 2.684 -3.099 3.212 1.00 86.50 83 THR A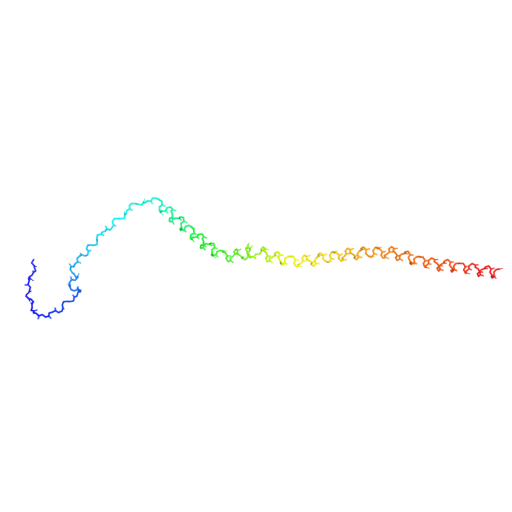 C 1
ATOM 651 O O . THR A 1 83 ? 3.486 -2.986 2.292 1.00 86.50 83 THR A O 1
ATOM 654 N N . ILE A 1 84 ? 1.381 -2.852 3.059 1.00 90.00 84 ILE A N 1
ATOM 655 C CA . ILE A 1 84 ? 0.770 -2.522 1.762 1.00 90.00 84 ILE A CA 1
ATOM 656 C C . ILE A 1 84 ? 1.352 -1.225 1.187 1.00 90.00 84 ILE A C 1
ATOM 658 O O . ILE A 1 84 ? 1.689 -1.181 0.008 1.00 90.00 84 ILE A O 1
ATOM 662 N N . ILE A 1 85 ? 1.530 -0.188 2.012 1.00 94.81 85 ILE A N 1
ATOM 663 C CA . ILE A 1 85 ? 2.121 1.090 1.584 1.00 94.81 85 ILE A CA 1
ATOM 664 C C . ILE A 1 85 ? 3.538 0.878 1.047 1.00 94.81 85 ILE A C 1
ATOM 666 O O . ILE A 1 85 ? 3.868 1.378 -0.027 1.00 94.81 85 ILE A O 1
ATOM 670 N N . ILE A 1 86 ? 4.364 0.116 1.769 1.00 93.31 86 ILE A N 1
ATOM 671 C CA . ILE A 1 86 ? 5.738 -0.182 1.350 1.00 93.31 86 ILE A CA 1
ATOM 672 C C . ILE A 1 86 ? 5.733 -0.961 0.032 1.00 93.31 86 ILE A C 1
ATOM 674 O O . ILE A 1 86 ? 6.508 -0.638 -0.865 1.00 93.31 86 ILE A O 1
ATOM 678 N N . THR A 1 87 ? 4.844 -1.946 -0.119 1.00 95.38 87 THR A N 1
ATOM 679 C CA . THR A 1 87 ? 4.721 -2.734 -1.351 1.00 95.38 87 THR A CA 1
ATOM 680 C C . THR A 1 87 ? 4.300 -1.878 -2.544 1.00 95.38 87 THR A C 1
ATOM 682 O O . THR A 1 87 ? 4.912 -1.978 -3.603 1.00 95.38 87 THR A O 1
ATOM 685 N N . VAL A 1 88 ? 3.303 -1.002 -2.385 1.00 96.62 88 VAL A N 1
ATOM 686 C CA . VAL A 1 88 ? 2.853 -0.100 -3.458 1.00 96.62 88 VAL A CA 1
ATOM 687 C C . VAL A 1 88 ? 3.950 0.896 -3.825 1.00 96.62 88 VAL A C 1
ATOM 689 O O . VAL A 1 88 ? 4.215 1.109 -5.004 1.00 96.62 88 VAL A O 1
ATOM 692 N N . PHE A 1 89 ? 4.630 1.472 -2.833 1.00 97.06 89 PHE A N 1
ATOM 693 C CA . PHE A 1 89 ? 5.750 2.376 -3.079 1.00 97.06 89 PHE A CA 1
ATOM 694 C C . PHE A 1 89 ? 6.883 1.675 -3.836 1.00 97.06 89 PHE A C 1
ATOM 696 O O . PHE A 1 89 ? 7.357 2.191 -4.845 1.00 97.06 89 PHE A O 1
ATOM 703 N N . ASN A 1 90 ? 7.279 0.480 -3.393 1.00 95.31 90 ASN A N 1
ATOM 704 C CA . ASN A 1 90 ? 8.310 -0.312 -4.054 1.00 95.31 90 ASN A CA 1
ATOM 705 C C . ASN A 1 90 ? 7.915 -0.645 -5.499 1.00 95.31 90 ASN A C 1
ATOM 707 O O . ASN A 1 90 ? 8.719 -0.440 -6.399 1.00 95.31 90 ASN A O 1
ATOM 711 N N . PHE A 1 91 ? 6.659 -1.035 -5.731 1.00 97.38 91 PHE A N 1
ATOM 712 C CA . PHE A 1 91 ? 6.134 -1.282 -7.072 1.00 97.38 91 PHE A CA 1
ATOM 713 C C . PHE A 1 91 ? 6.234 -0.046 -7.974 1.00 97.38 91 PHE A C 1
ATOM 715 O O . PHE A 1 91 ? 6.761 -0.137 -9.081 1.00 97.38 91 PHE A O 1
ATOM 722 N N . LEU A 1 92 ? 5.786 1.122 -7.501 1.00 98.12 92 LEU A N 1
ATOM 723 C CA . LEU A 1 92 ? 5.872 2.367 -8.269 1.00 98.12 92 LEU A CA 1
ATOM 724 C C . LEU A 1 92 ? 7.323 2.739 -8.590 1.00 98.12 92 LEU A C 1
ATOM 726 O O . LEU A 1 92 ? 7.622 3.119 -9.722 1.00 98.12 92 LEU A O 1
ATOM 730 N N . VAL A 1 93 ? 8.227 2.584 -7.619 1.00 97.50 93 VAL A N 1
ATOM 731 C CA . VAL A 1 93 ? 9.663 2.814 -7.815 1.00 97.50 93 VAL A CA 1
ATOM 732 C C . VAL A 1 93 ? 10.229 1.850 -8.855 1.00 97.50 93 VAL A C 1
ATOM 734 O O . VAL A 1 93 ? 10.947 2.291 -9.747 1.00 97.50 93 VAL A O 1
ATOM 737 N N . THR A 1 94 ? 9.886 0.562 -8.801 1.00 97.69 94 THR A N 1
ATOM 738 C CA . THR A 1 94 ? 10.337 -0.428 -9.788 1.00 97.69 94 THR A CA 1
ATOM 739 C C . THR A 1 94 ? 9.809 -0.115 -11.183 1.00 97.69 94 THR A C 1
ATOM 741 O O . THR A 1 94 ? 10.577 -0.165 -12.140 1.00 97.69 94 THR A O 1
ATOM 744 N N . VAL A 1 95 ? 8.535 0.259 -11.321 1.00 97.94 95 VAL A N 1
ATOM 745 C CA . VAL A 1 95 ? 7.954 0.639 -12.618 1.00 97.94 95 VAL A CA 1
ATOM 746 C C . VAL A 1 95 ? 8.660 1.874 -13.178 1.00 97.94 95 VAL A C 1
ATOM 748 O O . VAL A 1 95 ? 9.124 1.844 -14.317 1.00 97.94 95 VAL A O 1
ATOM 751 N N . ALA A 1 96 ? 8.837 2.924 -12.373 1.00 97.88 96 ALA A N 1
ATOM 752 C CA . ALA A 1 96 ? 9.545 4.132 -12.791 1.00 97.88 96 ALA A CA 1
ATOM 753 C C . ALA A 1 96 ? 11.005 3.842 -13.179 1.00 97.88 96 ALA A C 1
ATOM 755 O O . ALA A 1 96 ? 11.470 4.283 -14.231 1.00 97.88 96 ALA A O 1
ATOM 756 N N . ALA A 1 97 ? 11.712 3.050 -12.368 1.00 97.31 97 ALA A N 1
ATOM 757 C CA . ALA A 1 97 ? 13.084 2.640 -12.638 1.00 97.31 97 ALA A CA 1
ATOM 758 C C . ALA A 1 97 ? 13.182 1.800 -13.915 1.00 97.31 97 ALA A C 1
ATOM 760 O O . ALA A 1 97 ? 14.081 2.031 -14.714 1.00 97.31 97 ALA A O 1
ATOM 761 N N . SER A 1 98 ? 12.249 0.872 -14.149 1.00 96.75 98 SER A N 1
ATOM 762 C CA . SER A 1 98 ? 12.219 0.058 -15.369 1.00 96.75 98 SER A CA 1
ATOM 763 C C . SER A 1 98 ? 12.005 0.912 -16.616 1.00 96.75 98 SER A C 1
ATOM 765 O O . SER A 1 98 ? 12.663 0.693 -17.630 1.00 96.75 98 SER A O 1
ATOM 767 N N . PHE A 1 99 ? 11.157 1.940 -16.530 1.00 96.50 99 PHE A N 1
ATOM 768 C CA . PHE A 1 99 ? 10.902 2.851 -17.638 1.00 96.50 99 PHE A CA 1
ATOM 769 C C . PHE A 1 99 ? 12.127 3.721 -17.937 1.00 96.50 99 PHE A C 1
ATOM 771 O O . PHE A 1 99 ? 12.577 3.790 -19.080 1.00 96.50 99 PHE A O 1
ATOM 778 N N . ALA A 1 100 ? 12.726 4.313 -16.899 1.00 96.00 100 ALA A N 1
ATOM 779 C CA . ALA A 1 100 ? 13.960 5.083 -17.025 1.00 96.00 100 ALA A CA 1
ATOM 780 C C . ALA A 1 100 ? 15.114 4.218 -17.556 1.00 96.00 100 ALA A C 1
ATOM 782 O O . ALA A 1 100 ? 15.807 4.615 -18.487 1.00 96.00 100 ALA A O 1
ATOM 783 N N . CYS A 1 101 ? 15.285 3.011 -17.015 1.00 93.50 101 CYS A N 1
ATOM 784 C CA . CYS A 1 101 ? 16.305 2.058 -17.439 1.00 93.50 101 CYS A CA 1
ATOM 785 C C . CYS A 1 101 ? 16.088 1.599 -18.882 1.00 93.50 101 CYS A C 1
ATOM 787 O O . CYS A 1 101 ? 17.053 1.514 -19.627 1.00 93.50 101 CYS A O 1
ATOM 789 N N . THR A 1 102 ? 14.847 1.374 -19.312 1.00 93.38 102 THR A N 1
ATOM 790 C CA . THR A 1 102 ? 14.548 1.015 -20.706 1.00 93.38 102 THR A CA 1
ATOM 791 C C . THR A 1 102 ? 14.856 2.176 -21.643 1.00 93.38 102 THR A C 1
ATOM 793 O O . THR A 1 102 ? 15.497 1.968 -22.667 1.00 93.38 102 THR A O 1
ATOM 796 N N . TYR A 1 103 ? 14.464 3.403 -21.294 1.00 92.88 103 TYR A N 1
ATOM 797 C CA . TYR A 1 103 ? 14.757 4.586 -22.105 1.00 92.88 103 TYR A CA 1
ATOM 798 C C . TYR A 1 103 ? 16.266 4.835 -22.231 1.00 92.88 103 TYR A C 1
ATOM 800 O O . TYR A 1 103 ? 16.796 4.962 -23.334 1.00 92.88 103 TYR A O 1
ATOM 808 N N . ILE A 1 104 ? 16.969 4.844 -21.097 1.00 92.69 104 ILE A N 1
ATOM 809 C CA . ILE A 1 104 ? 18.417 5.050 -21.038 1.00 92.69 104 ILE A CA 1
ATOM 810 C C . ILE A 1 104 ? 19.141 3.881 -21.719 1.00 92.69 104 ILE A C 1
ATOM 812 O O . ILE A 1 104 ? 19.982 4.090 -22.585 1.00 92.69 104 ILE A O 1
ATOM 816 N N . GLY A 1 105 ? 18.780 2.645 -21.382 1.00 89.88 105 GLY A N 1
ATOM 817 C CA . GLY A 1 105 ? 19.363 1.425 -21.934 1.00 89.88 105 GLY A CA 1
ATOM 818 C C . GLY A 1 105 ? 19.168 1.310 -23.441 1.00 89.88 105 GLY A C 1
ATOM 819 O O . GLY A 1 105 ? 20.103 0.938 -24.137 1.00 89.88 105 GLY A O 1
ATOM 820 N N . THR A 1 106 ? 18.007 1.710 -23.965 1.00 87.69 106 THR A N 1
ATOM 821 C CA . THR A 1 106 ? 17.777 1.791 -25.415 1.00 87.69 106 THR A CA 1
ATOM 822 C C . THR A 1 106 ? 18.766 2.757 -26.056 1.00 87.69 106 THR A C 1
ATOM 824 O O . THR A 1 106 ? 19.403 2.389 -27.034 1.00 87.69 106 THR A O 1
ATOM 827 N N . GLN A 1 107 ? 18.975 3.946 -25.485 1.00 82.81 107 GLN A N 1
ATOM 828 C CA . GLN A 1 107 ? 19.967 4.881 -26.020 1.00 82.81 107 GLN A CA 1
ATOM 829 C C . GLN A 1 107 ? 21.379 4.281 -26.020 1.00 82.81 107 GLN A C 1
ATOM 831 O O . GLN A 1 107 ? 22.047 4.335 -27.043 1.00 82.81 107 GLN A O 1
ATOM 836 N N . TYR A 1 108 ? 21.813 3.631 -24.938 1.00 81.50 108 TYR A N 1
ATOM 837 C CA . TYR A 1 108 ? 23.154 3.033 -24.875 1.00 81.50 108 TYR A CA 1
ATOM 838 C C . TYR A 1 108 ? 23.336 1.818 -25.799 1.00 81.50 108 TYR A C 1
ATOM 840 O O . TYR A 1 108 ? 24.361 1.687 -26.464 1.00 81.50 108 TYR A O 1
ATOM 848 N N . VAL A 1 109 ? 22.350 0.922 -25.867 1.00 80.38 109 VAL A N 1
ATOM 849 C CA . VAL A 1 109 ? 22.436 -0.286 -26.701 1.00 80.38 109 VAL A CA 1
ATOM 850 C C . VAL A 1 109 ? 22.360 0.075 -28.181 1.00 80.38 109 VAL A C 1
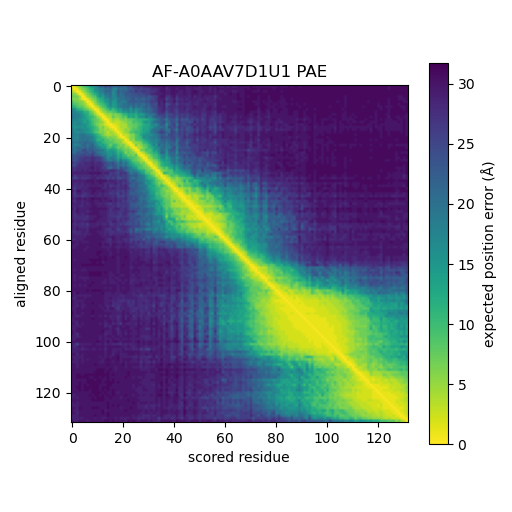ATOM 852 O O . VAL A 1 109 ? 23.129 -0.462 -28.976 1.00 80.38 109 VAL A O 1
ATOM 855 N N . PHE A 1 110 ? 21.480 1.004 -28.569 1.00 75.00 110 PHE A N 1
ATOM 856 C CA . PHE A 1 110 ? 21.375 1.418 -29.965 1.00 75.00 110 PHE A CA 1
ATOM 857 C C . PHE A 1 110 ? 22.572 2.246 -30.426 1.00 75.00 110 PHE A C 1
ATOM 859 O O . PHE A 1 110 ? 22.947 2.105 -31.585 1.00 75.00 110 PHE A O 1
ATOM 866 N N . THR A 1 111 ? 23.217 3.055 -29.577 1.00 76.75 111 THR A N 1
ATOM 867 C CA . THR A 1 111 ? 24.423 3.792 -29.997 1.00 76.75 111 THR A CA 1
ATOM 868 C C . THR A 1 111 ? 25.586 2.853 -30.292 1.00 76.75 111 THR A C 1
ATOM 870 O O . THR A 1 111 ? 26.241 3.007 -31.318 1.00 76.75 111 THR A O 1
ATOM 873 N N . GLU A 1 112 ? 25.810 1.849 -29.444 1.00 74.81 112 GLU A N 1
ATOM 874 C CA . GLU A 1 112 ? 26.867 0.844 -29.624 1.00 74.81 112 GLU A CA 1
ATOM 875 C C . GLU A 1 112 ? 26.551 -0.092 -30.806 1.00 74.81 112 GLU A C 1
ATOM 877 O O . GLU A 1 112 ? 27.395 -0.336 -31.668 1.00 74.81 112 GLU A O 1
ATOM 882 N N . ALA A 1 113 ? 25.307 -0.571 -30.915 1.00 77.06 113 ALA A N 1
ATOM 883 C CA . ALA A 1 113 ? 24.892 -1.443 -32.015 1.00 77.06 113 ALA A CA 1
ATOM 884 C C . ALA A 1 113 ? 24.904 -0.716 -33.369 1.00 77.06 113 ALA A C 1
ATOM 886 O O . ALA A 1 113 ? 25.389 -1.261 -34.365 1.00 77.06 113 ALA A O 1
ATOM 887 N N . ALA A 1 114 ? 24.431 0.535 -33.409 1.00 75.38 114 ALA A N 1
ATOM 888 C CA . ALA A 1 114 ? 24.558 1.377 -34.590 1.00 75.38 114 ALA A CA 1
ATOM 889 C C . ALA A 1 114 ? 26.036 1.600 -34.920 1.00 75.38 114 ALA A C 1
ATOM 891 O O . ALA A 1 114 ? 26.400 1.510 -36.095 1.00 75.38 114 ALA A O 1
ATOM 892 N N . ALA A 1 115 ? 26.886 1.801 -33.902 1.00 77.19 115 ALA A N 1
ATOM 893 C CA . ALA A 1 115 ? 28.313 2.008 -34.088 1.00 77.19 115 ALA A CA 1
ATOM 894 C C . ALA A 1 115 ? 28.995 0.842 -34.823 1.00 77.19 115 ALA A C 1
ATOM 896 O O . ALA A 1 115 ? 29.676 1.014 -35.835 1.00 77.19 115 ALA A O 1
ATOM 897 N N . VAL A 1 116 ? 28.748 -0.373 -34.340 1.00 84.62 116 VAL A N 1
ATOM 898 C CA . VAL A 1 116 ? 29.292 -1.598 -34.932 1.00 84.62 116 VAL A CA 1
ATOM 899 C C . VAL A 1 116 ? 28.729 -1.835 -36.336 1.00 84.62 116 VAL A C 1
ATOM 901 O O . VAL A 1 116 ? 29.475 -2.203 -37.245 1.00 84.62 116 VAL A O 1
ATOM 904 N N . SER A 1 117 ? 27.433 -1.581 -36.545 1.00 86.38 117 SER A N 1
ATOM 905 C CA . SER A 1 117 ? 26.797 -1.785 -37.851 1.00 86.38 117 SER A CA 1
ATOM 906 C C . SER A 1 117 ? 27.348 -0.850 -38.936 1.00 86.38 117 SER A C 1
ATOM 908 O O . SER A 1 117 ? 27.642 -1.314 -40.040 1.00 86.38 117 SER A O 1
ATOM 910 N N . TRP A 1 118 ? 27.576 0.438 -38.634 1.00 87.12 118 TRP A N 1
ATOM 911 C CA . TRP A 1 118 ? 28.151 1.369 -39.613 1.00 87.12 118 TRP A CA 1
ATOM 912 C C . TRP A 1 118 ? 29.616 1.042 -39.898 1.00 87.12 118 TRP A C 1
ATOM 914 O O . TRP A 1 118 ? 30.043 1.125 -41.051 1.00 87.12 118 TRP A O 1
ATOM 924 N N . ALA A 1 119 ? 30.376 0.637 -38.875 1.00 89.31 119 ALA A N 1
ATOM 925 C CA . ALA A 1 119 ? 31.773 0.256 -39.034 1.00 89.31 119 ALA A CA 1
ATOM 926 C C . ALA A 1 119 ? 31.896 -0.988 -39.925 1.00 89.31 119 ALA A C 1
ATOM 928 O O . ALA A 1 119 ? 32.675 -0.994 -40.877 1.00 89.31 119 ALA A O 1
ATOM 929 N N . SER A 1 120 ? 31.064 -2.005 -39.687 1.00 90.25 120 SER A N 1
ATOM 930 C CA . SER A 1 120 ? 31.013 -3.220 -40.506 1.00 90.25 120 SE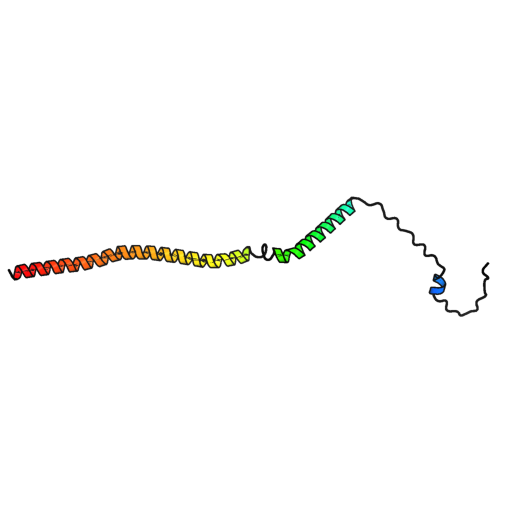R A CA 1
ATOM 931 C C . SER A 1 120 ? 30.610 -2.934 -41.959 1.00 90.25 120 SER A C 1
ATOM 933 O O . SER A 1 120 ? 31.249 -3.435 -42.891 1.00 90.25 120 SER A O 1
ATOM 935 N N . ALA A 1 121 ? 29.615 -2.065 -42.173 1.00 91.75 121 ALA A N 1
ATOM 936 C CA . ALA A 1 121 ? 29.200 -1.648 -43.512 1.00 91.75 121 ALA A CA 1
ATOM 937 C C . ALA A 1 121 ? 30.319 -0.903 -44.259 1.00 91.75 121 ALA A C 1
ATOM 939 O O . ALA A 1 121 ? 30.575 -1.176 -45.433 1.00 91.75 121 ALA A O 1
ATOM 940 N N . LYS A 1 122 ? 31.034 -0.000 -43.573 1.00 94.12 122 LYS A N 1
ATOM 941 C CA . LYS A 1 122 ? 32.181 0.719 -44.145 1.00 94.12 122 LYS A CA 1
ATOM 942 C C . LYS A 1 122 ? 33.333 -0.211 -44.502 1.00 94.12 122 LYS A C 1
ATOM 944 O O . LYS A 1 122 ? 33.892 -0.072 -45.585 1.00 94.12 122 LYS A O 1
ATOM 949 N N . VAL A 1 123 ? 33.665 -1.165 -43.634 1.00 94.69 123 VAL A N 1
ATOM 950 C CA . VAL A 1 123 ? 34.706 -2.166 -43.910 1.00 94.69 123 VAL A CA 1
ATOM 951 C C . VAL A 1 123 ? 34.338 -3.005 -45.135 1.00 94.69 123 VAL A C 1
ATOM 953 O O . VAL A 1 123 ? 35.172 -3.179 -46.016 1.00 94.69 123 VAL A O 1
ATOM 956 N N . SER A 1 124 ? 33.085 -3.451 -45.244 1.00 91.06 124 SER A N 1
ATOM 957 C CA . SER A 1 124 ? 32.620 -4.243 -46.392 1.00 91.06 124 SER A CA 1
ATOM 958 C C . SER A 1 124 ? 32.697 -3.461 -47.712 1.00 91.06 124 SER A C 1
ATOM 960 O O . SER A 1 124 ? 33.188 -3.991 -48.704 1.00 91.06 124 SER A O 1
ATOM 962 N N . GLN A 1 125 ? 32.306 -2.179 -47.714 1.00 92.56 125 GLN A N 1
ATOM 963 C CA . GLN A 1 125 ? 32.467 -1.301 -48.884 1.00 92.56 125 GLN A CA 1
ATOM 964 C C . GLN A 1 125 ? 33.932 -1.106 -49.289 1.00 92.56 125 GLN A C 1
ATOM 966 O O . GLN A 1 125 ? 34.243 -1.102 -50.477 1.00 92.56 125 GLN A O 1
ATOM 971 N N . LEU A 1 126 ? 34.832 -0.913 -48.320 1.00 94.06 126 LEU A N 1
ATOM 972 C CA . LEU A 1 126 ? 36.258 -0.751 -48.609 1.00 94.06 126 LEU A CA 1
ATOM 973 C C . LEU A 1 126 ? 36.860 -2.027 -49.194 1.00 94.06 126 LEU A C 1
ATOM 975 O O . LEU A 1 126 ? 37.674 -1.943 -50.105 1.00 94.06 126 LEU A O 1
ATOM 979 N N . ILE A 1 127 ? 36.446 -3.196 -48.705 1.00 93.75 127 ILE A N 1
ATOM 980 C CA . ILE A 1 127 ? 36.895 -4.481 -49.246 1.00 93.75 127 ILE A CA 1
ATOM 981 C C . ILE A 1 127 ? 36.447 -4.638 -50.704 1.00 93.75 127 ILE A C 1
ATOM 983 O O . ILE A 1 127 ? 37.279 -4.999 -51.532 1.00 93.75 127 ILE A O 1
ATOM 987 N N . GLU A 1 128 ? 35.194 -4.312 -51.045 1.00 91.88 128 GLU A N 1
ATOM 988 C CA . GLU A 1 128 ? 34.750 -4.322 -52.449 1.00 91.88 128 GLU A CA 1
ATOM 989 C C . GLU A 1 128 ? 35.540 -3.341 -53.324 1.00 91.88 128 GLU A C 1
ATOM 991 O O . GLU A 1 128 ? 35.920 -3.702 -54.428 1.00 91.88 128 GLU A O 1
ATOM 996 N N . GLN A 1 129 ? 35.843 -2.132 -52.839 1.00 89.31 129 GLN A N 1
ATOM 997 C CA . GLN A 1 129 ? 36.638 -1.145 -53.590 1.00 89.31 129 GLN A CA 1
ATOM 998 C C . GLN A 1 129 ? 38.118 -1.521 -53.756 1.00 89.31 129 GLN A C 1
ATOM 1000 O O . GLN A 1 129 ? 38.787 -0.964 -54.615 1.00 89.31 129 GLN A O 1
ATOM 1005 N N . ILE A 1 130 ? 38.651 -2.402 -52.909 1.00 91.56 130 ILE A N 1
ATOM 1006 C CA . ILE A 1 130 ? 40.035 -2.889 -53.013 1.00 91.56 130 ILE A CA 1
ATOM 1007 C C . ILE A 1 130 ? 40.125 -4.108 -53.942 1.00 91.56 130 ILE A C 1
ATOM 1009 O O . ILE A 1 130 ? 41.174 -4.339 -54.540 1.00 91.56 130 ILE A O 1
ATOM 1013 N N . TYR A 1 131 ? 39.058 -4.910 -54.026 1.00 86.31 131 TYR A N 1
ATOM 1014 C CA . TYR A 1 131 ? 39.019 -6.139 -54.825 1.00 86.31 131 TYR A CA 1
ATOM 1015 C C . TYR A 1 131 ? 38.393 -5.979 -56.224 1.00 86.31 131 TYR A C 1
ATOM 1017 O O . TYR A 1 131 ? 38.564 -6.891 -57.037 1.00 86.31 131 TYR A O 1
ATOM 1025 N N . LEU A 1 132 ? 37.694 -4.871 -56.509 1.00 73.31 132 LEU A N 1
ATOM 1026 C CA . LEU A 1 132 ? 37.345 -4.418 -57.869 1.00 73.31 132 LEU A CA 1
ATOM 1027 C C . LEU A 1 132 ? 38.432 -3.499 -58.439 1.00 73.31 132 LEU A C 1
ATOM 1029 O O . LEU A 1 132 ? 38.664 -3.592 -59.666 1.00 73.31 132 LEU A O 1
#

Mean predicted aligned error: 21.58 Å

Radius of gyration: 54.16 Å; Cα contacts (8 Å, |Δi|>4): 4; chains: 1; bounding box: 104×34×157 Å